Protein AF-A0AAP9EBB0-F1 (afdb_monomer_lite)

Sequence (93 aa):
MVTKRDFRTSSKKELLYYYANSVYNTHYGRVIAQAMIDNDYTYSEVARRAGLSDPTNVRVIVSGQRRDPYFSSLAKIAMALDLTLDRFTDGVK

Foldseek 3Di:
DDPPPPCPPDDPLVLLVCLLPPPPAALLLNLLSVLCNVVVHDLVQLCVLLVHPDSVLVVCNNNRVPVDDDPSSSVSSCVSSVHDPVSNVVPPD

Structure (mmCIF, N/CA/C/O backbone):
data_AF-A0AAP9EBB0-F1
#
_entry.id   AF-A0AAP9EBB0-F1
#
loop_
_atom_site.group_PDB
_atom_site.id
_atom_site.type_symbol
_atom_site.label_atom_id
_atom_site.label_alt_id
_atom_site.label_comp_id
_atom_site.label_asym_id
_atom_site.label_entity_id
_atom_site.label_seq_id
_atom_site.pdbx_PDB_ins_code
_atom_site.Cartn_x
_atom_site.Cartn_y
_atom_site.Cartn_z
_atom_site.occupancy
_atom_site.B_iso_or_equiv
_atom_site.auth_seq_id
_atom_site.auth_comp_id
_atom_site.auth_asym_id
_atom_site.auth_atom_id
_atom_site.pdbx_PDB_model_num
ATOM 1 N N . MET A 1 1 ? 0.290 20.995 -21.044 1.00 35.59 1 MET A N 1
ATOM 2 C CA . MET A 1 1 ? 0.528 21.747 -19.793 1.00 35.59 1 MET A CA 1
ATOM 3 C C . MET A 1 1 ? 0.068 20.857 -18.641 1.00 35.59 1 MET A C 1
ATOM 5 O O . MET A 1 1 ? -1.129 20.701 -18.459 1.00 35.59 1 MET A O 1
ATOM 9 N N . VAL A 1 2 ? 0.980 20.144 -17.968 1.00 40.38 2 VAL A N 1
ATOM 10 C CA . VAL A 1 2 ? 0.603 19.242 -16.861 1.00 40.38 2 VAL A CA 1
ATOM 11 C C . VAL A 1 2 ? 0.409 20.104 -15.621 1.00 40.38 2 VAL A C 1
ATOM 13 O O . VAL A 1 2 ? 1.377 20.554 -15.010 1.00 40.38 2 VAL A O 1
ATOM 16 N N . THR A 1 3 ? -0.843 20.394 -15.285 1.00 42.44 3 THR A N 1
ATOM 17 C CA . THR A 1 3 ? -1.209 21.041 -14.027 1.00 42.44 3 THR A CA 1
ATOM 18 C C . THR A 1 3 ? -0.781 20.130 -12.881 1.00 42.44 3 THR A C 1
ATOM 20 O O . THR A 1 3 ? -1.348 19.059 -12.665 1.00 42.44 3 THR A O 1
ATOM 23 N N . LYS A 1 4 ? 0.263 20.535 -12.148 1.00 48.1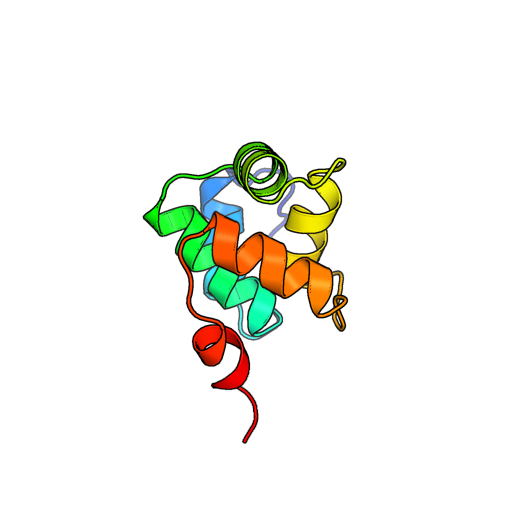9 4 LYS A N 1
ATOM 24 C CA . LYS A 1 4 ? 0.623 19.912 -10.872 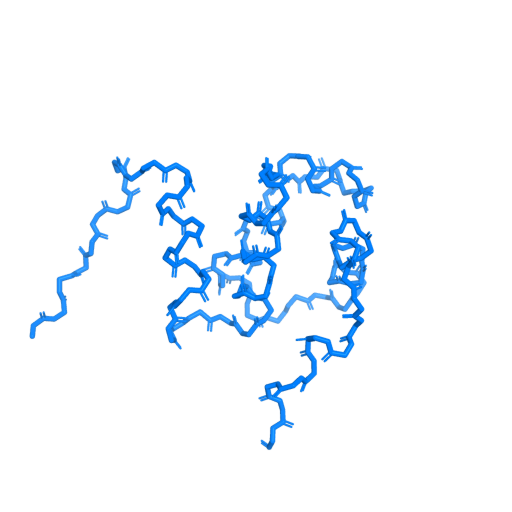1.00 48.19 4 LYS A CA 1
ATOM 25 C C . LYS A 1 4 ? -0.541 20.168 -9.915 1.00 48.19 4 LYS A C 1
ATOM 27 O O . LYS A 1 4 ? -0.663 21.271 -9.392 1.00 48.19 4 LYS A O 1
ATOM 32 N N . ARG A 1 5 ? -1.437 19.186 -9.764 1.00 55.09 5 ARG A N 1
ATOM 33 C CA . ARG A 1 5 ? -2.522 19.237 -8.777 1.00 55.09 5 ARG A CA 1
ATOM 34 C C . ARG A 1 5 ? -1.905 19.475 -7.403 1.00 55.09 5 ARG A C 1
ATOM 36 O O . ARG A 1 5 ? -0.992 18.754 -7.001 1.00 55.09 5 ARG A O 1
ATOM 43 N N . ASP A 1 6 ? -2.385 20.502 -6.715 1.00 46.66 6 ASP A N 1
ATOM 44 C CA . ASP A 1 6 ? -1.983 20.780 -5.345 1.00 46.66 6 ASP A CA 1
ATOM 45 C C . ASP A 1 6 ? -2.723 19.804 -4.423 1.00 46.66 6 ASP A C 1
ATOM 47 O O . ASP A 1 6 ? -3.914 19.929 -4.156 1.00 46.66 6 ASP A O 1
ATOM 51 N N . PHE A 1 7 ? -2.015 18.761 -3.997 1.00 52.44 7 PHE A N 1
ATOM 52 C CA . PHE A 1 7 ? -2.557 17.642 -3.223 1.00 52.44 7 PHE A CA 1
ATOM 53 C C . PHE A 1 7 ? -2.875 17.988 -1.762 1.00 52.44 7 PHE A C 1
ATOM 55 O O . PHE A 1 7 ? -3.306 17.123 -1.002 1.00 52.44 7 PHE A O 1
ATOM 62 N N . ARG A 1 8 ? -2.657 19.241 -1.348 1.00 51.28 8 ARG A N 1
ATOM 63 C CA . ARG A 1 8 ? -2.892 19.706 0.025 1.00 51.28 8 ARG A CA 1
ATOM 64 C C . ARG A 1 8 ? -4.374 19.735 0.416 1.00 51.28 8 ARG A C 1
ATOM 66 O O . ARG A 1 8 ? -4.662 19.724 1.607 1.00 51.28 8 ARG A O 1
ATOM 73 N N . THR A 1 9 ? -5.293 19.738 -0.553 1.00 51.22 9 THR A N 1
ATOM 74 C CA . THR A 1 9 ? -6.752 19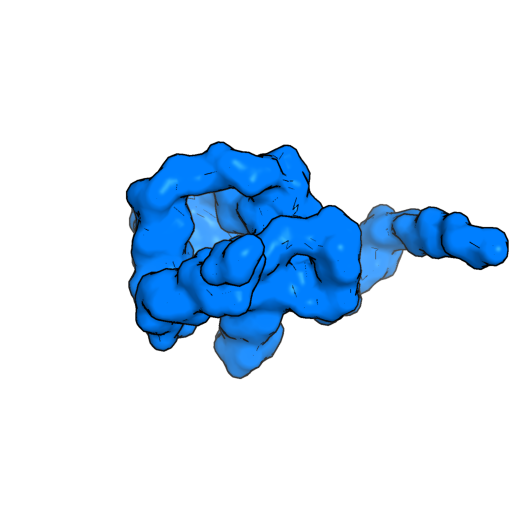.799 -0.329 1.00 51.22 9 THR A CA 1
ATOM 75 C C . THR A 1 9 ? -7.513 18.552 -0.786 1.00 51.22 9 THR A C 1
ATOM 77 O O . THR A 1 9 ? -8.723 18.477 -0.588 1.00 51.22 9 THR A O 1
ATOM 80 N N . SER A 1 10 ? -6.837 17.562 -1.379 1.00 59.75 10 SER A N 1
ATOM 81 C CA . SER A 1 10 ? -7.483 16.332 -1.849 1.00 59.75 10 SER A CA 1
ATOM 82 C C . SER A 1 10 ? -7.893 15.435 -0.684 1.00 59.75 10 SER A C 1
ATOM 84 O O . SER A 1 10 ? -7.145 15.247 0.280 1.00 59.75 10 SER A O 1
ATOM 86 N N . SER A 1 11 ? -9.069 14.821 -0.791 1.00 75.31 11 SER A N 1
ATOM 87 C CA . SER A 1 11 ? -9.490 13.793 0.156 1.00 75.31 11 SER A CA 1
ATOM 88 C C . SER A 1 11 ? -8.522 12.601 0.118 1.00 75.31 11 SER A C 1
ATOM 90 O O . SER A 1 11 ? -7.900 12.294 -0.903 1.00 75.31 11 SER A O 1
ATOM 92 N N . LYS A 1 12 ? -8.394 11.878 1.238 1.00 74.81 12 LYS A N 1
ATOM 93 C CA . LYS A 1 12 ? -7.520 10.691 1.316 1.00 74.81 12 LYS A CA 1
ATOM 94 C C . LYS A 1 12 ? -7.854 9.650 0.236 1.00 74.81 12 LYS A C 1
ATOM 96 O O . LYS A 1 12 ? -6.940 9.019 -0.285 1.00 74.81 12 LYS A O 1
ATOM 101 N N . LYS A 1 13 ? -9.137 9.512 -0.126 1.00 80.44 13 LYS A N 1
ATOM 102 C CA . LYS A 1 13 ? -9.589 8.626 -1.209 1.00 80.44 13 LYS A CA 1
ATOM 103 C C . LYS A 1 13 ? -9.100 9.110 -2.573 1.00 80.44 13 LYS A C 1
ATOM 105 O O . LYS A 1 13 ? -8.526 8.318 -3.308 1.00 80.44 13 LYS A O 1
ATOM 110 N N . GLU A 1 14 ? -9.227 10.398 -2.891 1.00 84.19 14 GLU A N 1
ATOM 111 C CA . GLU A 1 14 ? -8.711 10.957 -4.154 1.00 84.19 14 GLU A CA 1
ATOM 112 C C . GLU A 1 14 ? -7.195 10.787 -4.302 1.00 84.19 14 GLU A C 1
ATOM 114 O O . GLU A 1 14 ? -6.710 10.518 -5.400 1.00 84.19 14 GLU A O 1
ATOM 119 N N . LEU A 1 15 ? -6.443 10.897 -3.201 1.00 88.38 15 LEU A N 1
ATOM 120 C CA . LEU A 1 15 ? -5.002 10.640 -3.204 1.00 88.38 15 LEU A CA 1
ATOM 121 C C . LEU A 1 15 ? -4.678 9.182 -3.522 1.00 88.38 15 LEU A C 1
ATOM 123 O O . LEU A 1 15 ? -3.814 8.926 -4.356 1.00 88.38 15 LEU A O 1
ATOM 127 N N . LEU A 1 16 ? -5.377 8.232 -2.895 1.00 90.75 16 LEU A N 1
ATOM 128 C CA . LEU A 1 16 ? -5.207 6.812 -3.202 1.00 90.75 16 LEU A CA 1
ATOM 129 C C . LEU A 1 16 ? -5.571 6.515 -4.661 1.00 90.75 16 LEU A C 1
ATOM 131 O O . LEU A 1 16 ? -4.795 5.853 -5.344 1.00 90.75 16 LEU A O 1
ATOM 135 N N . TYR A 1 17 ? -6.674 7.072 -5.173 1.00 91.50 17 TYR A N 1
ATOM 136 C CA . TYR A 1 17 ? -7.053 6.928 -6.584 1.00 91.50 17 TYR A CA 1
ATOM 137 C C . TYR A 1 17 ? -5.987 7.490 -7.528 1.00 91.50 17 TYR A C 1
ATOM 139 O O . TYR A 1 17 ? -5.657 6.857 -8.533 1.00 91.50 17 TYR A O 1
ATOM 147 N N . TYR A 1 18 ? -5.408 8.649 -7.203 1.00 91.50 18 TYR A N 1
ATOM 148 C CA . TYR A 1 18 ? -4.285 9.199 -7.957 1.00 91.50 18 TYR A CA 1
ATOM 149 C C . TYR A 1 18 ? -3.076 8.257 -7.923 1.00 91.50 18 TYR A C 1
ATOM 151 O O . TYR A 1 18 ? -2.498 7.969 -8.969 1.00 91.50 18 TYR A O 1
ATOM 159 N N . TYR A 1 19 ? -2.701 7.744 -6.751 1.00 93.69 19 TYR A N 1
ATOM 160 C CA . TYR A 1 19 ? -1.556 6.847 -6.622 1.00 93.69 19 TYR A CA 1
ATOM 161 C C . TYR A 1 19 ? -1.762 5.510 -7.331 1.00 93.69 19 TYR A C 1
ATOM 163 O O . TYR A 1 19 ? -0.805 5.030 -7.932 1.00 93.69 19 TYR A O 1
ATOM 171 N N . ALA A 1 20 ? -2.974 4.953 -7.328 1.00 93.00 20 ALA A N 1
ATOM 172 C CA . ALA A 1 20 ? -3.317 3.717 -8.032 1.00 93.00 20 ALA A CA 1
ATOM 173 C C . ALA A 1 20 ? -3.182 3.850 -9.560 1.00 93.00 20 ALA A C 1
ATOM 175 O O . ALA A 1 20 ? -2.749 2.915 -10.228 1.00 93.00 20 ALA A O 1
ATOM 176 N N . ASN A 1 21 ? -3.483 5.032 -10.110 1.00 92.69 21 ASN A N 1
ATOM 177 C CA . ASN A 1 21 ? -3.580 5.252 -11.558 1.00 92.69 21 ASN A CA 1
ATOM 178 C C . ASN A 1 21 ? -2.432 6.090 -12.151 1.00 92.69 21 ASN A C 1
ATOM 180 O O . ASN A 1 21 ? -2.369 6.298 -13.362 1.00 92.69 21 ASN A O 1
ATOM 184 N N . SER A 1 22 ? -1.516 6.604 -11.326 1.00 89.31 22 SER A N 1
ATOM 185 C CA . SER A 1 22 ? -0.433 7.465 -11.806 1.00 89.31 22 SER A CA 1
ATOM 186 C C . SER A 1 22 ? 0.680 6.663 -12.481 1.00 89.31 22 SER A C 1
ATOM 188 O O . SER A 1 22 ? 1.359 5.839 -11.859 1.00 89.31 22 SER A O 1
ATOM 190 N N . VAL A 1 23 ? 0.937 6.980 -13.753 1.00 87.44 23 VAL A N 1
ATOM 191 C CA . VAL A 1 23 ? 2.062 6.436 -14.537 1.00 87.44 23 VAL A CA 1
ATOM 192 C C . VAL A 1 23 ? 3.430 6.801 -13.954 1.00 87.44 23 VAL A C 1
ATOM 194 O O . VAL A 1 23 ? 4.410 6.110 -14.204 1.00 87.44 23 VAL A O 1
ATOM 197 N N . TYR A 1 24 ? 3.497 7.865 -13.148 1.00 86.00 24 TYR A N 1
ATOM 198 C CA . TYR A 1 24 ? 4.721 8.315 -12.480 1.00 86.00 24 TYR A CA 1
ATOM 199 C C . TYR A 1 24 ? 4.955 7.635 -11.126 1.00 86.00 24 TYR A C 1
ATOM 201 O O . TYR A 1 24 ? 5.991 7.866 -10.502 1.00 86.00 24 TYR A O 1
ATOM 209 N N . ASN A 1 25 ? 3.997 6.837 -10.648 1.00 90.44 25 ASN A N 1
ATOM 210 C CA . ASN A 1 25 ? 4.140 6.087 -9.409 1.00 90.44 25 ASN A CA 1
ATOM 211 C C . ASN A 1 25 ? 4.903 4.772 -9.643 1.00 90.44 25 ASN A C 1
ATOM 213 O O . ASN A 1 25 ? 5.020 4.286 -10.771 1.00 90.44 25 ASN A O 1
ATOM 217 N N . THR A 1 26 ? 5.418 4.172 -8.574 1.00 91.25 26 THR A N 1
ATOM 218 C CA . THR A 1 26 ? 6.010 2.833 -8.642 1.00 91.25 26 THR A CA 1
ATOM 219 C C . THR A 1 26 ? 4.922 1.786 -8.873 1.00 91.25 26 THR A C 1
ATOM 221 O O . THR A 1 26 ? 3.766 1.977 -8.488 1.00 91.25 26 THR A O 1
ATOM 224 N N . HIS A 1 27 ? 5.289 0.657 -9.487 1.00 90.62 27 HIS A N 1
ATOM 225 C CA . HIS A 1 27 ? 4.373 -0.479 -9.643 1.00 90.62 27 HIS A CA 1
ATOM 226 C C . HIS A 1 27 ? 3.820 -0.939 -8.291 1.00 90.62 27 HIS A C 1
ATOM 228 O O . HIS A 1 27 ? 2.608 -1.024 -8.116 1.00 90.62 27 HIS A O 1
ATOM 234 N N . TYR A 1 28 ? 4.703 -1.096 -7.301 1.00 91.31 28 TYR A N 1
ATOM 235 C CA . TYR A 1 28 ? 4.328 -1.442 -5.930 1.00 91.31 28 TYR A CA 1
ATOM 236 C C . TYR A 1 28 ? 3.339 -0.439 -5.324 1.00 91.31 28 TYR A C 1
ATOM 238 O O . TYR A 1 28 ? 2.329 -0.836 -4.748 1.00 91.31 28 TYR A O 1
ATOM 246 N N . GLY A 1 29 ? 3.603 0.862 -5.487 1.00 93.69 29 GLY A N 1
ATOM 247 C CA . GLY A 1 29 ? 2.742 1.924 -4.978 1.00 93.69 29 GLY A CA 1
ATOM 248 C C . GLY A 1 29 ? 1.341 1.874 -5.584 1.00 93.69 29 GLY A C 1
ATOM 249 O O . GLY A 1 29 ? 0.365 1.992 -4.847 1.00 93.69 29 GLY A O 1
ATOM 250 N N . ARG A 1 30 ? 1.234 1.618 -6.897 1.00 94.44 30 ARG A N 1
ATOM 251 C CA . ARG A 1 30 ? -0.057 1.449 -7.586 1.00 94.44 30 ARG A CA 1
ATOM 252 C C . ARG A 1 30 ? -0.846 0.250 -7.066 1.00 94.44 30 ARG A C 1
ATOM 254 O O . ARG A 1 30 ? -2.012 0.403 -6.720 1.00 94.44 30 ARG A O 1
ATOM 261 N N . VAL A 1 31 ? -0.206 -0.918 -6.981 1.00 94.31 31 VAL A N 1
ATOM 262 C CA . VAL A 1 31 ? -0.836 -2.167 -6.516 1.00 94.31 31 VAL A CA 1
ATOM 263 C C . VAL A 1 31 ? -1.357 -2.016 -5.086 1.00 94.31 31 VAL A C 1
ATOM 265 O O . VAL A 1 31 ? -2.509 -2.340 -4.810 1.00 94.31 31 VAL A O 1
ATOM 268 N N . ILE A 1 32 ? -0.539 -1.462 -4.184 1.00 95.06 32 ILE A N 1
ATOM 269 C CA . ILE A 1 32 ? -0.931 -1.251 -2.782 1.00 95.06 32 ILE A CA 1
ATOM 270 C C . ILE A 1 32 ? -2.055 -0.215 -2.694 1.00 95.06 32 ILE A C 1
ATOM 272 O O . ILE A 1 32 ? -3.017 -0.432 -1.963 1.00 95.06 32 ILE A O 1
ATOM 276 N N . ALA A 1 33 ? -1.973 0.890 -3.446 1.00 95.31 33 ALA A N 1
ATOM 277 C CA . ALA A 1 33 ? -3.024 1.906 -3.465 1.00 95.31 33 ALA A CA 1
ATOM 278 C C . ALA A 1 33 ? -4.374 1.329 -3.910 1.00 95.31 33 ALA A C 1
ATOM 280 O O . ALA A 1 33 ? -5.387 1.620 -3.278 1.00 95.31 33 ALA A O 1
ATOM 281 N N . GLN A 1 34 ? -4.380 0.497 -4.956 1.00 94.50 34 GLN A N 1
ATOM 282 C CA . GLN A 1 34 ? -5.596 -0.145 -5.447 1.00 94.50 34 GLN A CA 1
ATOM 283 C C . GLN A 1 34 ? -6.193 -1.079 -4.391 1.00 94.50 34 GLN A C 1
ATOM 285 O O . GLN A 1 34 ? -7.355 -0.931 -4.031 1.00 94.50 34 GLN A O 1
ATOM 290 N N . ALA A 1 35 ? -5.380 -1.952 -3.797 1.00 94.94 35 ALA A N 1
ATOM 291 C CA . ALA A 1 35 ? -5.847 -2.862 -2.756 1.00 94.94 35 ALA A CA 1
ATOM 292 C C . ALA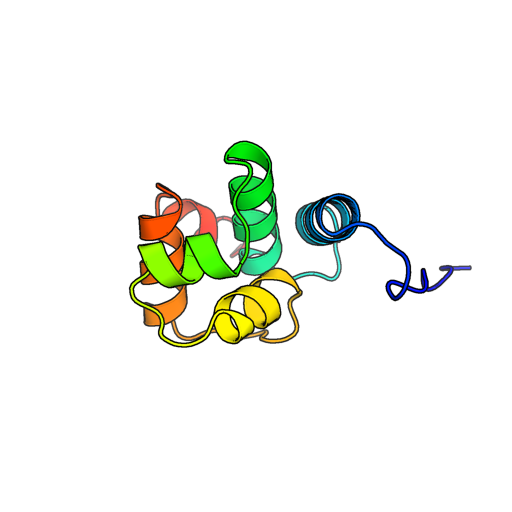 A 1 35 ? -6.376 -2.128 -1.511 1.00 94.94 35 ALA A C 1
ATOM 294 O O . ALA A 1 35 ? -7.334 -2.571 -0.882 1.00 94.94 35 ALA A O 1
ATOM 295 N N . MET A 1 36 ? -5.787 -0.982 -1.154 1.00 94.88 36 MET A N 1
ATOM 296 C CA . MET A 1 36 ? -6.303 -0.134 -0.077 1.00 94.88 36 MET A CA 1
ATOM 297 C C . MET A 1 36 ? -7.673 0.470 -0.403 1.00 94.88 36 MET A C 1
ATOM 299 O O . MET A 1 36 ? -8.494 0.596 0.502 1.00 94.88 36 MET A O 1
ATOM 303 N N . ILE A 1 37 ? -7.922 0.844 -1.662 1.00 93.31 37 ILE A N 1
ATOM 304 C CA . ILE A 1 37 ? -9.232 1.333 -2.119 1.00 93.31 37 ILE A CA 1
ATOM 305 C C . ILE A 1 37 ? -10.262 0.209 -2.041 1.00 93.31 37 ILE A C 1
ATOM 307 O O . ILE A 1 37 ? -11.326 0.411 -1.461 1.00 93.31 37 ILE A O 1
ATOM 311 N N . ASP A 1 38 ? -9.925 -0.965 -2.578 1.00 92.81 38 ASP A N 1
ATOM 312 C CA . ASP A 1 38 ? -10.836 -2.110 -2.676 1.00 92.81 38 ASP A CA 1
ATOM 313 C C . ASP A 1 38 ? -11.301 -2.594 -1.294 1.00 92.81 38 ASP A C 1
ATOM 315 O O . ASP A 1 38 ? -12.441 -3.021 -1.130 1.00 92.81 38 ASP A O 1
ATOM 319 N N . ASN A 1 39 ? -10.434 -2.471 -0.285 1.00 90.81 39 ASN A N 1
ATOM 320 C CA . ASN A 1 39 ? -10.715 -2.882 1.089 1.00 90.81 39 ASN A CA 1
ATOM 321 C C . ASN A 1 39 ? -11.100 -1.723 2.037 1.00 90.81 39 ASN A C 1
ATOM 323 O O . ASN A 1 39 ? -11.269 -1.947 3.233 1.00 90.81 39 ASN A O 1
ATOM 327 N N . ASP A 1 40 ? -11.200 -0.485 1.537 1.00 91.44 40 ASP A N 1
ATOM 328 C CA . ASP A 1 40 ? -11.427 0.744 2.325 1.00 91.44 40 ASP A CA 1
ATOM 329 C C . ASP A 1 40 ? -10.460 0.916 3.520 1.00 91.44 40 ASP A C 1
ATOM 331 O O .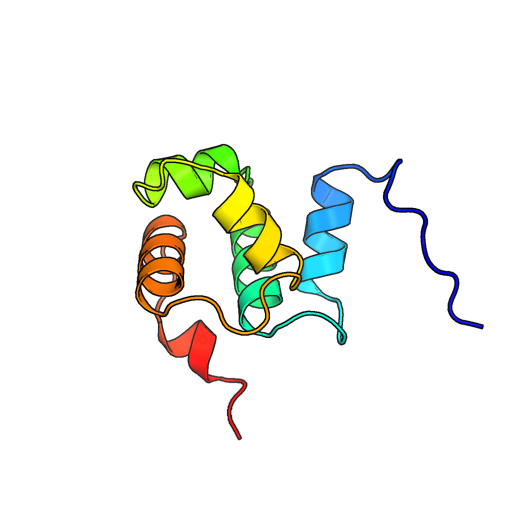 ASP A 1 40 ? -10.823 1.397 4.598 1.00 91.44 40 ASP A O 1
ATOM 335 N N . TYR A 1 41 ? -9.191 0.531 3.343 1.00 92.62 41 TYR A N 1
ATOM 336 C CA . TYR A 1 41 ? -8.181 0.616 4.398 1.00 92.62 41 TYR A CA 1
ATOM 337 C C . TYR A 1 41 ? -7.435 1.944 4.430 1.00 92.62 41 TYR A C 1
ATOM 339 O O . TYR A 1 41 ? -7.100 2.562 3.420 1.00 92.62 41 TYR A O 1
ATOM 347 N N . THR A 1 42 ? -7.093 2.363 5.649 1.00 91.88 42 THR A N 1
ATOM 348 C CA . THR A 1 42 ? -6.206 3.504 5.898 1.00 91.88 42 THR A CA 1
ATOM 349 C C . THR A 1 42 ? -4.748 3.050 6.000 1.00 91.88 42 THR A C 1
ATOM 351 O O . THR A 1 42 ? -4.472 1.888 6.288 1.00 91.88 42 THR A O 1
ATOM 354 N N . TYR A 1 43 ? -3.787 3.970 5.842 1.00 93.44 43 TYR A N 1
ATOM 355 C CA . TYR A 1 43 ? -2.361 3.655 6.048 1.00 93.44 43 TYR A CA 1
ATOM 356 C C . TYR A 1 43 ? -2.082 3.055 7.433 1.00 93.44 43 TYR A C 1
ATOM 358 O O . TYR A 1 43 ? -1.278 2.134 7.553 1.00 93.44 43 TYR A O 1
ATOM 366 N N . SER A 1 44 ? -2.763 3.563 8.466 1.00 93.25 44 SER A N 1
ATOM 367 C CA . SER A 1 44 ? -2.658 3.063 9.839 1.00 93.25 44 SER A CA 1
ATOM 368 C C . SER A 1 44 ? -3.169 1.638 9.976 1.00 93.25 44 SER A C 1
ATOM 370 O O . SER A 1 44 ? -2.523 0.827 10.630 1.00 93.25 44 SER A O 1
ATOM 372 N N . GLU A 1 45 ? -4.283 1.319 9.321 1.00 94.81 45 GLU A N 1
ATOM 373 C CA . GLU A 1 45 ? -4.860 -0.022 9.371 1.00 94.81 45 GLU A CA 1
ATOM 374 C C . GLU A 1 45 ? -3.964 -1.047 8.667 1.00 94.81 45 GLU A C 1
ATOM 376 O O . GLU A 1 45 ? -3.666 -2.099 9.229 1.00 94.81 45 GLU A O 1
ATOM 381 N N . VAL A 1 46 ? -3.432 -0.698 7.491 1.00 95.50 46 VAL A N 1
ATOM 382 C CA . VAL A 1 46 ? -2.461 -1.544 6.782 1.00 95.50 46 VAL A CA 1
ATOM 383 C C . VAL A 1 46 ? -1.197 -1.745 7.614 1.00 95.50 46 VAL A C 1
ATOM 385 O O . VAL A 1 46 ? -0.730 -2.872 7.747 1.00 95.50 46 VAL A O 1
ATOM 388 N N . ALA A 1 47 ? -0.651 -0.683 8.213 1.00 95.00 47 ALA A N 1
ATOM 389 C CA . ALA A 1 47 ? 0.538 -0.784 9.056 1.00 95.00 47 ALA A CA 1
ATOM 390 C C . ALA A 1 47 ? 0.303 -1.698 10.265 1.00 95.00 47 ALA A C 1
ATOM 392 O O . ALA A 1 47 ? 1.123 -2.574 10.537 1.00 95.00 47 ALA A O 1
ATOM 393 N N . ARG A 1 48 ? -0.848 -1.553 10.931 1.00 95.62 48 ARG A N 1
ATOM 394 C CA . ARG A 1 48 ? -1.263 -2.391 12.059 1.00 95.62 48 ARG A CA 1
ATOM 395 C C . ARG A 1 48 ? -1.364 -3.864 11.658 1.00 95.62 48 ARG A C 1
ATOM 397 O O . ARG A 1 48 ? -0.774 -4.708 12.326 1.00 95.62 48 ARG A O 1
ATOM 404 N N . ARG A 1 49 ? -2.053 -4.174 10.552 1.00 95.25 49 ARG A N 1
ATOM 405 C CA . ARG A 1 49 ? -2.174 -5.543 10.013 1.00 95.25 49 ARG A CA 1
ATOM 406 C C . ARG A 1 49 ? -0.825 -6.123 9.573 1.00 95.25 49 ARG A C 1
ATOM 408 O O . ARG A 1 49 ? -0.586 -7.311 9.750 1.00 95.25 49 ARG A O 1
ATOM 415 N N . ALA A 1 50 ? 0.070 -5.284 9.058 1.00 93.44 50 ALA A N 1
ATOM 416 C CA . ALA A 1 50 ? 1.414 -5.663 8.623 1.00 93.44 50 ALA A CA 1
ATOM 417 C C . ALA A 1 50 ? 2.431 -5.797 9.777 1.00 93.44 50 ALA A C 1
ATOM 419 O O . ALA A 1 50 ? 3.599 -6.114 9.532 1.00 93.44 50 ALA A O 1
ATOM 420 N N . GLY A 1 51 ? 2.033 -5.517 11.026 1.00 93.75 51 GLY A N 1
ATOM 421 C CA . GLY A 1 51 ? 2.947 -5.483 12.171 1.00 93.75 51 GLY A CA 1
ATOM 422 C C . GLY A 1 51 ? 4.039 -4.414 12.037 1.00 93.75 51 GLY A C 1
ATOM 423 O O . GLY A 1 51 ? 5.168 -4.613 12.489 1.00 93.75 51 GLY A O 1
ATOM 424 N N . LEU A 1 52 ? 3.738 -3.307 11.353 1.00 89.44 52 LEU A N 1
ATOM 425 C CA . LEU A 1 52 ? 4.625 -2.158 11.190 1.00 89.44 52 LEU A CA 1
ATOM 426 C C . LEU A 1 52 ? 4.322 -1.123 12.277 1.00 89.44 52 LEU A C 1
ATOM 428 O O . LEU A 1 52 ? 3.172 -0.752 12.492 1.00 89.44 52 LEU A O 1
ATOM 432 N N . SER A 1 53 ? 5.369 -0.621 12.929 1.00 86.19 53 SER A N 1
ATOM 433 C CA . SER A 1 53 ? 5.251 0.376 14.000 1.00 86.19 53 SER A CA 1
ATOM 434 C C . SER A 1 53 ? 4.881 1.777 13.505 1.00 86.19 53 SER A C 1
ATOM 436 O O . SER A 1 53 ? 4.344 2.566 14.277 1.00 86.19 53 SER A O 1
ATOM 438 N N . ASP A 1 54 ? 5.157 2.094 12.236 1.00 86.81 54 ASP A N 1
ATOM 439 C CA . ASP A 1 54 ? 4.961 3.431 11.669 1.00 86.81 54 ASP A CA 1
ATOM 440 C C . ASP A 1 54 ? 4.165 3.384 10.348 1.00 86.81 54 ASP A C 1
ATOM 442 O O . ASP A 1 54 ? 4.669 2.865 9.339 1.00 86.81 54 ASP A O 1
ATOM 446 N N . PRO A 1 55 ? 2.951 3.967 10.301 1.00 89.88 55 PRO A N 1
ATOM 447 C CA . PRO A 1 55 ? 2.150 4.048 9.080 1.00 89.88 55 PRO A CA 1
ATOM 448 C C . PRO A 1 55 ? 2.746 4.944 7.994 1.00 89.88 55 PRO A C 1
ATOM 450 O O . PRO A 1 55 ? 2.357 4.847 6.825 1.00 89.88 55 PRO A O 1
ATOM 453 N N . THR A 1 56 ? 3.732 5.774 8.332 1.00 90.94 56 THR A N 1
ATOM 454 C CA . THR A 1 56 ? 4.486 6.562 7.357 1.00 90.94 56 THR A CA 1
ATOM 455 C C . THR A 1 56 ? 5.191 5.661 6.352 1.00 90.94 56 THR A C 1
ATOM 457 O O . THR A 1 56 ? 5.235 6.019 5.176 1.00 90.94 56 THR A O 1
ATOM 460 N N . ASN A 1 57 ? 5.656 4.471 6.758 1.00 88.12 57 ASN A N 1
ATOM 461 C CA . ASN A 1 57 ? 6.270 3.510 5.838 1.00 88.12 57 ASN A CA 1
ATOM 462 C C . ASN A 1 57 ? 5.298 3.065 4.739 1.00 88.12 57 ASN A C 1
ATOM 464 O O . ASN A 1 57 ? 5.676 3.040 3.570 1.00 88.12 57 ASN A O 1
ATOM 468 N N . VAL A 1 58 ? 4.037 2.787 5.085 1.00 92.56 58 VAL A N 1
ATOM 469 C CA . VAL A 1 58 ? 3.006 2.450 4.091 1.00 92.56 58 VAL A CA 1
ATOM 470 C C . VAL A 1 58 ? 2.778 3.644 3.163 1.00 92.56 58 VAL A C 1
ATOM 472 O O . VAL A 1 58 ? 2.831 3.501 1.944 1.00 92.56 58 VAL A O 1
ATOM 475 N N . ARG A 1 59 ? 2.623 4.851 3.722 1.00 93.25 59 ARG A N 1
ATOM 476 C CA . ARG A 1 59 ? 2.387 6.078 2.945 1.00 93.25 59 ARG A CA 1
ATOM 477 C C . ARG A 1 59 ? 3.504 6.382 1.939 1.00 93.25 59 ARG A C 1
ATOM 479 O O . ARG A 1 59 ? 3.208 6.731 0.797 1.00 93.25 59 ARG A O 1
ATOM 486 N N . VAL A 1 60 ? 4.778 6.288 2.330 1.00 92.94 60 VAL A N 1
ATOM 487 C CA . VAL A 1 60 ? 5.907 6.608 1.428 1.00 92.94 60 VAL A CA 1
ATOM 488 C C . VAL A 1 60 ? 6.082 5.570 0.317 1.00 92.94 60 VAL A C 1
ATOM 490 O O . VAL A 1 60 ? 6.570 5.916 -0.756 1.00 92.94 60 VAL A O 1
ATOM 493 N N . ILE A 1 61 ? 5.661 4.322 0.548 1.00 92.75 61 ILE A N 1
ATOM 494 C CA . ILE A 1 61 ? 5.635 3.274 -0.481 1.00 92.75 61 ILE A CA 1
ATOM 495 C C . ILE A 1 61 ? 4.470 3.518 -1.443 1.00 92.75 61 ILE A C 1
ATOM 497 O O . ILE A 1 61 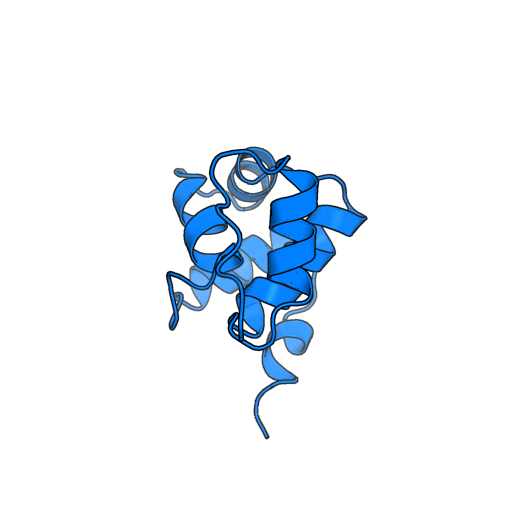? 4.683 3.589 -2.650 1.00 92.75 61 ILE A O 1
ATOM 501 N N . VAL A 1 62 ? 3.259 3.724 -0.914 1.00 94.44 62 VAL A N 1
ATOM 502 C CA . VAL A 1 62 ? 2.043 3.980 -1.707 1.00 94.44 62 VAL A CA 1
ATOM 503 C C . VAL A 1 62 ? 2.196 5.205 -2.605 1.00 94.44 62 VAL A C 1
ATOM 505 O O . VAL A 1 62 ? 1.839 5.168 -3.779 1.00 94.44 62 VAL A O 1
ATOM 508 N N . SER A 1 63 ? 2.775 6.282 -2.075 1.00 91.69 63 SER A N 1
ATOM 509 C CA . SER A 1 63 ? 3.009 7.520 -2.829 1.00 91.69 63 SER A CA 1
ATOM 510 C C . SER A 1 63 ? 4.200 7.463 -3.794 1.00 91.69 63 SER A C 1
ATOM 512 O O . SER A 1 63 ? 4.473 8.458 -4.467 1.00 91.69 63 SER A O 1
ATOM 514 N N . GLY A 1 64 ? 4.946 6.354 -3.832 1.00 88.69 64 GLY A N 1
ATOM 515 C CA . GLY A 1 64 ? 6.128 6.199 -4.684 1.00 88.69 64 GLY A CA 1
ATOM 516 C C . GLY A 1 64 ? 7.340 7.029 -4.261 1.00 88.69 64 GLY A C 1
ATOM 517 O O . GLY A 1 64 ? 8.336 7.068 -4.984 1.00 88.69 64 GLY A O 1
ATOM 518 N N . GLN A 1 65 ? 7.291 7.684 -3.095 1.00 89.06 65 GLN A N 1
ATOM 519 C CA . GLN A 1 65 ? 8.432 8.414 -2.532 1.00 89.06 65 GLN A CA 1
ATOM 520 C C . GLN A 1 65 ? 9.598 7.470 -2.216 1.00 89.06 65 GLN A C 1
ATOM 522 O O . GLN A 1 65 ? 10.759 7.840 -2.378 1.00 89.06 65 GLN A O 1
ATOM 527 N N . ARG A 1 66 ? 9.298 6.232 -1.808 1.00 86.31 66 ARG A N 1
ATOM 528 C CA . ARG A 1 66 ? 10.282 5.157 -1.672 1.00 86.31 66 ARG A CA 1
ATOM 529 C C . ARG A 1 66 ? 10.288 4.308 -2.944 1.00 86.31 66 ARG A C 1
ATOM 531 O O . ARG A 1 66 ? 9.410 3.470 -3.133 1.00 86.31 66 ARG A O 1
ATOM 538 N N . ARG A 1 67 ? 11.282 4.546 -3.807 1.00 80.62 67 ARG A N 1
ATOM 539 C CA . ARG A 1 67 ? 11.430 3.852 -5.101 1.00 80.62 67 ARG A CA 1
ATOM 540 C C . ARG A 1 67 ? 11.870 2.398 -4.976 1.00 80.62 67 ARG A C 1
ATOM 542 O O . ARG A 1 67 ? 11.410 1.577 -5.758 1.00 80.62 67 ARG A O 1
ATOM 549 N N . ASP A 1 68 ? 12.710 2.110 -3.988 1.00 82.94 68 ASP A N 1
ATOM 550 C CA . ASP A 1 68 ? 13.217 0.768 -3.706 1.00 82.94 68 ASP A CA 1
ATOM 551 C C . ASP A 1 68 ? 12.906 0.385 -2.249 1.00 82.94 68 ASP A C 1
ATOM 553 O O . ASP A 1 68 ? 13.699 0.627 -1.333 1.00 82.94 68 ASP A O 1
ATOM 557 N N . PRO A 1 69 ? 11.668 -0.047 -1.965 1.00 85.69 69 PRO A N 1
ATOM 558 C CA . PRO A 1 69 ? 11.305 -0.518 -0.641 1.00 85.69 69 PRO A CA 1
ATOM 559 C C . PRO A 1 69 ? 11.885 -1.905 -0.369 1.00 85.69 69 PRO A C 1
ATOM 561 O O . PRO A 1 69 ? 11.791 -2.801 -1.200 1.00 85.69 69 PRO A O 1
ATOM 564 N N . TYR A 1 70 ? 12.392 -2.110 0.851 1.00 88.75 70 TYR A N 1
ATOM 565 C CA . TYR A 1 70 ? 12.831 -3.429 1.304 1.00 88.75 70 TYR A CA 1
ATOM 566 C C . TYR A 1 70 ? 11.761 -4.492 1.035 1.00 88.75 70 TYR A C 1
ATOM 568 O O . TYR A 1 70 ? 10.604 -4.327 1.438 1.00 88.75 70 TYR A O 1
ATOM 576 N N . PHE A 1 71 ? 12.173 -5.614 0.444 1.00 87.62 71 PHE A N 1
ATOM 577 C CA . PHE A 1 71 ? 11.287 -6.736 0.129 1.00 87.62 71 PHE A CA 1
ATOM 578 C C . PHE A 1 71 ? 10.472 -7.203 1.344 1.00 87.62 71 PHE A C 1
ATOM 580 O O . PHE A 1 71 ? 9.277 -7.453 1.234 1.00 87.62 71 PHE A O 1
ATOM 587 N N . SER A 1 72 ? 11.076 -7.227 2.536 1.00 90.38 72 SER A N 1
ATOM 588 C CA . SER A 1 72 ? 10.385 -7.580 3.783 1.00 90.38 72 SER A CA 1
ATOM 589 C C . SER A 1 72 ? 9.230 -6.632 4.132 1.00 90.38 72 SER A C 1
ATOM 591 O O . SER A 1 72 ? 8.224 -7.072 4.684 1.00 90.38 72 SER A O 1
ATOM 593 N N . SER A 1 73 ? 9.340 -5.342 3.798 1.00 90.06 73 SER A N 1
ATOM 594 C CA . SER A 1 73 ? 8.249 -4.375 3.976 1.00 90.06 73 SER A CA 1
ATOM 595 C C . SER A 1 73 ? 7.126 -4.631 2.977 1.00 90.06 73 SER A C 1
ATOM 597 O O . SER A 1 73 ? 5.960 -4.636 3.366 1.00 90.06 73 SER A O 1
ATOM 599 N N . LEU A 1 74 ? 7.476 -4.885 1.711 1.00 90.25 74 LEU A N 1
ATOM 600 C CA . LEU A 1 74 ? 6.503 -5.225 0.674 1.00 90.25 74 LEU A CA 1
ATOM 601 C C . LEU A 1 74 ? 5.749 -6.510 1.017 1.00 90.25 74 LEU A C 1
ATOM 603 O O . LEU A 1 74 ? 4.527 -6.514 0.964 1.00 90.25 74 LEU A O 1
ATOM 607 N N . ALA A 1 75 ? 6.451 -7.559 1.449 1.00 91.94 75 ALA A N 1
ATOM 608 C CA . ALA A 1 75 ? 5.839 -8.832 1.807 1.00 91.94 75 ALA A CA 1
ATOM 609 C C . ALA A 1 75 ? 4.859 -8.701 2.980 1.00 91.94 75 ALA A C 1
ATOM 611 O O . ALA A 1 75 ? 3.751 -9.227 2.923 1.00 91.94 75 ALA A O 1
ATOM 612 N N . LYS A 1 76 ? 5.224 -7.946 4.025 1.00 93.88 76 LYS A N 1
ATOM 613 C CA . LYS A 1 76 ? 4.323 -7.671 5.155 1.00 93.88 76 LYS A CA 1
ATOM 614 C C . LYS A 1 76 ? 3.071 -6.905 4.730 1.00 93.88 76 LYS A C 1
ATOM 616 O O . LYS A 1 76 ? 1.978 -7.250 5.163 1.00 93.88 76 LYS A O 1
ATOM 621 N N . ILE A 1 77 ? 3.225 -5.885 3.883 1.00 94.06 77 ILE A N 1
ATOM 622 C CA . ILE A 1 77 ? 2.097 -5.096 3.369 1.00 94.06 77 ILE A CA 1
ATOM 623 C C . ILE A 1 77 ? 1.214 -5.940 2.442 1.00 94.06 77 ILE A C 1
ATOM 625 O O . ILE A 1 77 ? -0.004 -5.848 2.532 1.00 94.06 77 ILE A O 1
ATOM 629 N N . ALA A 1 78 ? 1.810 -6.782 1.597 1.00 92.88 78 ALA A N 1
ATOM 630 C CA . ALA A 1 78 ? 1.090 -7.696 0.718 1.00 92.88 78 ALA A CA 1
ATOM 631 C C . ALA A 1 78 ? 0.200 -8.650 1.521 1.00 92.88 78 ALA A C 1
ATOM 633 O O . ALA A 1 78 ? -1.005 -8.686 1.302 1.00 92.88 78 ALA A O 1
ATOM 634 N N . MET A 1 79 ? 0.769 -9.330 2.522 1.00 93.00 79 MET A N 1
ATOM 635 C CA . MET A 1 79 ? 0.010 -10.210 3.417 1.00 93.00 79 MET A CA 1
ATOM 636 C C . MET A 1 79 ? -1.082 -9.454 4.184 1.00 93.00 79 MET A C 1
ATOM 638 O O . MET A 1 79 ? -2.186 -9.956 4.340 1.00 93.00 79 MET A O 1
ATOM 642 N N . ALA A 1 80 ? -0.804 -8.229 4.637 1.00 94.56 80 ALA A N 1
ATOM 643 C CA . ALA A 1 80 ? -1.786 -7.397 5.333 1.00 94.56 80 ALA A CA 1
ATOM 644 C C . ALA A 1 80 ? -2.973 -6.964 4.457 1.00 94.56 80 ALA A C 1
ATOM 646 O O . ALA A 1 80 ? -4.007 -6.571 4.995 1.00 94.56 80 ALA A O 1
ATOM 647 N N . LEU A 1 81 ? -2.808 -7.001 3.137 1.00 94.31 81 LEU A N 1
ATOM 648 C CA . LEU A 1 81 ? -3.815 -6.655 2.135 1.00 94.31 81 LEU A CA 1
ATOM 649 C C . LEU A 1 81 ? -4.370 -7.888 1.415 1.00 94.31 81 LEU A C 1
ATOM 651 O O . LEU A 1 81 ? -5.055 -7.732 0.408 1.00 94.31 81 LEU A O 1
ATOM 655 N N . ASP A 1 82 ? -4.044 -9.091 1.900 1.00 92.00 82 ASP A N 1
ATOM 656 C CA . ASP A 1 82 ? -4.439 -10.363 1.290 1.00 92.00 82 ASP A CA 1
ATOM 657 C C . ASP A 1 82 ? -4.023 -10.460 -0.198 1.00 92.00 82 ASP A C 1
ATOM 659 O O . ASP A 1 82 ? -4.683 -11.080 -1.031 1.00 92.00 82 ASP A O 1
ATOM 663 N N . LEU A 1 83 ? -2.889 -9.832 -0.537 1.00 91.06 83 LEU A N 1
ATOM 664 C CA . LEU A 1 83 ? -2.285 -9.839 -1.865 1.00 91.06 83 LEU A CA 1
ATOM 665 C C . LEU A 1 83 ? -1.248 -10.949 -1.996 1.00 91.06 83 LEU A C 1
ATOM 667 O O . LEU A 1 83 ? -0.409 -11.169 -1.119 1.00 91.06 83 LEU A O 1
ATOM 671 N N . THR A 1 84 ? -1.236 -11.574 -3.164 1.00 89.06 84 THR A N 1
ATOM 672 C CA . THR A 1 84 ? -0.194 -12.509 -3.569 1.00 89.06 84 THR A CA 1
ATOM 673 C C . THR A 1 84 ? 1.025 -11.751 -4.120 1.00 89.06 84 THR A C 1
ATOM 675 O O . THR A 1 84 ? 0.905 -10.666 -4.697 1.00 89.06 84 THR A O 1
ATOM 678 N N . LEU A 1 85 ? 2.235 -12.278 -3.891 1.00 84.44 85 LEU A N 1
ATOM 679 C CA . LEU A 1 85 ? 3.485 -11.562 -4.198 1.00 84.44 85 LEU A CA 1
ATOM 680 C C . LEU A 1 85 ? 3.750 -11.384 -5.703 1.00 84.44 85 LEU A C 1
ATOM 682 O O . LEU A 1 85 ? 4.445 -10.445 -6.087 1.00 84.44 85 LEU A O 1
ATOM 686 N N . ASP A 1 86 ? 3.166 -12.230 -6.550 1.00 84.56 86 ASP A N 1
ATOM 687 C CA . ASP A 1 86 ? 3.206 -12.138 -8.018 1.00 84.56 86 ASP A CA 1
ATOM 688 C C . ASP A 1 86 ? 2.650 -10.805 -8.539 1.00 84.56 86 ASP A C 1
ATOM 690 O O . ASP A 1 86 ? 3.167 -10.244 -9.507 1.00 84.56 86 ASP A O 1
ATOM 694 N N . ARG A 1 87 ? 1.690 -10.204 -7.823 1.00 81.19 87 ARG A N 1
ATOM 695 C CA . ARG A 1 87 ? 1.142 -8.881 -8.164 1.00 81.19 87 ARG A CA 1
ATOM 696 C C . ARG A 1 87 ? 2.208 -7.791 -8.217 1.00 81.19 87 ARG A C 1
ATOM 698 O O . ARG A 1 87 ? 2.021 -6.774 -8.882 1.00 81.19 87 ARG A O 1
ATOM 705 N N . PHE A 1 88 ? 3.329 -7.991 -7.531 1.00 80.00 88 PHE A N 1
ATOM 706 C CA . PHE A 1 88 ? 4.435 -7.046 -7.478 1.00 80.00 88 PHE A CA 1
ATOM 707 C C . PHE A 1 88 ? 5.521 -7.306 -8.529 1.00 80.00 88 PHE A C 1
ATOM 709 O O . PHE A 1 88 ? 6.348 -6.423 -8.750 1.00 80.00 88 PHE A O 1
ATOM 716 N N . THR A 1 89 ? 5.509 -8.457 -9.207 1.00 73.81 89 THR A N 1
ATOM 717 C CA . THR A 1 89 ? 6.499 -8.825 -10.234 1.00 73.81 89 THR A CA 1
ATOM 718 C C . THR A 1 89 ? 6.039 -8.547 -11.664 1.00 73.81 89 THR A C 1
ATOM 720 O O . THR A 1 89 ? 6.884 -8.390 -12.540 1.00 73.81 89 THR A O 1
ATOM 723 N N . ASP A 1 90 ? 4.732 -8.388 -11.900 1.00 62.09 90 ASP A N 1
ATOM 724 C CA . ASP A 1 90 ? 4.138 -8.187 -13.240 1.00 62.09 90 ASP A CA 1
ATOM 725 C C . ASP A 1 90 ? 4.627 -6.936 -14.008 1.00 62.09 90 ASP A C 1
ATOM 727 O O . ASP A 1 90 ? 4.327 -6.767 -15.190 1.00 62.09 90 ASP A O 1
ATOM 731 N N . GLY A 1 91 ? 5.392 -6.049 -13.364 1.00 52.84 91 GLY A N 1
ATOM 732 C CA . GLY A 1 91 ? 6.000 -4.866 -13.981 1.00 52.84 91 GLY A CA 1
ATOM 733 C C . GLY A 1 91 ? 7.439 -5.047 -14.482 1.00 52.84 91 GLY A C 1
ATOM 734 O O . GLY A 1 91 ? 7.987 -4.099 -15.042 1.00 52.84 91 GLY A O 1
ATOM 735 N N . VAL A 1 92 ? 8.061 -6.212 -14.269 1.00 47.09 92 VAL A N 1
ATOM 736 C CA . VAL A 1 92 ? 9.426 -6.511 -14.728 1.00 47.09 92 VAL A CA 1
ATOM 737 C C . VAL A 1 92 ? 9.334 -7.287 -16.043 1.00 47.09 92 VAL A C 1
ATOM 739 O O . VAL A 1 92 ? 9.177 -8.505 -16.047 1.00 47.09 92 VAL A O 1
ATOM 742 N N . LYS A 1 93 ? 9.385 -6.566 -17.162 1.00 39.38 93 LYS A N 1
ATOM 743 C CA . LYS A 1 93 ? 9.711 -7.127 -18.478 1.00 39.38 93 LYS A CA 1
ATOM 744 C C . LYS A 1 93 ? 11.080 -6.633 -18.905 1.00 39.38 93 LYS A C 1
ATOM 746 O O . LYS A 1 93 ? 11.369 -5.448 -18.621 1.00 39.38 93 LYS A O 1
#

Organism: Leuconostoc lactis (NCBI:txid1246)

InterPro domains:
  IPR001387 Cro/C1-type, helix-turn-helix domain [PF13443] (33-85)
  IPR001387 Cro/C1-type, helix-turn-helix domain [PS50943] (32-88)
  IPR001387 Cro/C1-type, helix-turn-helix domain [cd00093] (29-88)
  IPR010982 Lambda repressor-like, DNA-binding domain superfamily [G3DSA:1.10.260.40] (22-91)
  IPR010982 Lambda repressor-like, DNA-binding domain superfamily [SSF47413] (21-91)

Secondary structure (DSSP, 8-state):
------TTS--HHHHHHHHHH-TTS-HHHHHHHHHHHHTT--HHHHHHHTT-S-HHHHHHHHTT--SS--HHHHHHHHHHTT--GGGGTTT--

pLDDT: mean 83.95, std 15.69, range [35.59, 95.62]

Radius of gyration: 12.77 Å; chains: 1; bounding box: 25×34×34 Å